Protein AF-A0A1I7NRM7-F1 (afdb_monomer_lite)

Structure (mmCIF, N/CA/C/O backbone):
data_AF-A0A1I7NRM7-F1
#
_entry.id   AF-A0A1I7NRM7-F1
#
loop_
_atom_site.group_PDB
_atom_site.id
_atom_site.type_symbol
_atom_site.label_atom_id
_atom_site.label_alt_id
_atom_site.label_comp_id
_atom_site.label_asym_id
_atom_site.label_entity_id
_atom_site.label_seq_id
_atom_site.pdbx_PDB_ins_code
_atom_site.Cartn_x
_atom_site.Cartn_y
_atom_site.Cartn_z
_atom_site.occupancy
_atom_site.B_iso_or_equiv
_atom_site.auth_seq_id
_atom_site.auth_comp_id
_atom_site.auth_asym_id
_atom_site.auth_atom_id
_atom_site.pdbx_PDB_model_num
ATOM 1 N N . MET A 1 1 ? 12.355 -1.611 39.160 1.00 43.22 1 MET A N 1
ATOM 2 C CA . MET A 1 1 ? 11.117 -1.858 38.394 1.00 43.22 1 MET A CA 1
ATOM 3 C C . MET A 1 1 ? 11.287 -1.181 37.046 1.00 43.22 1 MET A C 1
ATOM 5 O O . MET A 1 1 ? 11.284 0.040 37.001 1.00 43.22 1 MET A O 1
ATOM 9 N N . SER A 1 2 ? 11.571 -1.944 35.989 1.00 47.06 2 SER A N 1
ATOM 10 C CA . SER A 1 2 ? 11.713 -1.384 34.641 1.00 47.06 2 SER A CA 1
ATOM 11 C C . SER A 1 2 ? 10.333 -1.038 34.105 1.00 47.06 2 SER A C 1
ATOM 13 O O . SER A 1 2 ? 9.559 -1.925 33.748 1.00 47.06 2 SER A O 1
ATOM 15 N N . GLU A 1 3 ? 10.018 0.252 34.066 1.00 47.41 3 GLU A N 1
ATOM 16 C CA . GLU A 1 3 ? 8.895 0.757 33.291 1.00 47.41 3 GLU A CA 1
ATOM 17 C C . GLU A 1 3 ? 9.230 0.556 31.811 1.00 47.41 3 GLU A C 1
ATOM 19 O O . GLU A 1 3 ? 9.888 1.383 31.179 1.00 47.41 3 GLU A O 1
ATOM 24 N N . ASN A 1 4 ? 8.793 -0.569 31.245 1.00 51.34 4 ASN A N 1
ATOM 25 C CA . ASN A 1 4 ? 8.637 -0.687 29.804 1.00 51.34 4 ASN A CA 1
ATOM 26 C C . ASN A 1 4 ? 7.560 0.322 29.401 1.00 51.34 4 ASN A C 1
ATOM 28 O O . ASN A 1 4 ? 6.372 0.002 29.362 1.00 51.34 4 ASN A O 1
ATOM 32 N N . LYS A 1 5 ? 7.977 1.568 29.149 1.00 54.72 5 LYS A N 1
ATOM 33 C CA . LYS A 1 5 ? 7.186 2.574 28.446 1.00 54.72 5 LYS A CA 1
ATOM 34 C C . LYS A 1 5 ? 6.941 2.025 27.048 1.00 54.72 5 LYS A C 1
ATOM 36 O O . LYS A 1 5 ? 7.693 2.312 26.121 1.00 54.72 5 LYS A O 1
ATOM 41 N N . GLY A 1 6 ? 5.917 1.176 26.937 1.00 52.94 6 GLY A N 1
ATOM 42 C CA . GLY A 1 6 ? 5.375 0.704 25.676 1.00 52.94 6 GLY A CA 1
ATOM 43 C C . GLY A 1 6 ? 5.242 1.920 24.783 1.00 52.94 6 GLY A C 1
ATOM 44 O O . GLY A 1 6 ? 4.619 2.908 25.176 1.00 52.94 6 GLY A O 1
ATOM 45 N N . LEU A 1 7 ? 5.963 1.880 23.668 1.00 52.22 7 LEU A N 1
ATOM 46 C CA . LEU A 1 7 ? 6.111 2.965 22.720 1.00 52.22 7 LEU A CA 1
ATOM 47 C C . LEU A 1 7 ? 4.705 3.432 22.322 1.00 52.22 7 LEU A C 1
ATOM 49 O O . LEU A 1 7 ? 4.068 2.821 21.468 1.00 52.22 7 LEU A O 1
ATOM 53 N N . LYS A 1 8 ? 4.195 4.480 22.983 1.00 58.03 8 LYS A N 1
ATOM 54 C CA . LYS A 1 8 ? 2.949 5.153 22.618 1.00 58.03 8 LYS A CA 1
ATOM 55 C C . LYS A 1 8 ? 3.238 5.916 21.334 1.00 58.03 8 LYS A C 1
ATOM 57 O O . LYS A 1 8 ? 3.410 7.132 21.358 1.00 58.03 8 LYS A O 1
ATOM 62 N N . ARG A 1 9 ? 3.378 5.194 20.220 1.00 59.50 9 ARG A N 1
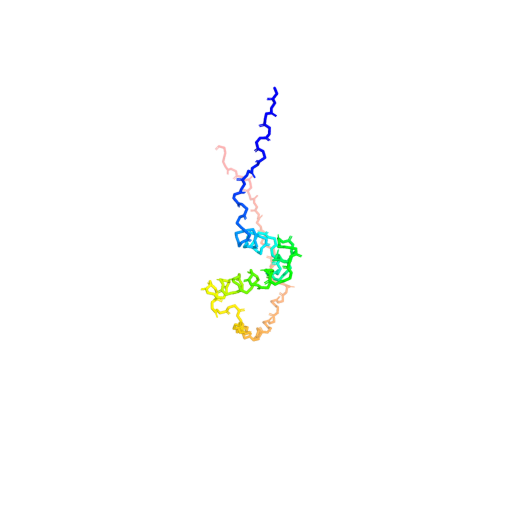ATOM 63 C CA . ARG A 1 9 ? 3.270 5.830 18.913 1.00 59.50 9 ARG A CA 1
ATOM 64 C C . ARG A 1 9 ? 1.879 6.471 18.897 1.00 59.50 9 ARG A C 1
ATOM 66 O O . ARG A 1 9 ? 0.931 5.817 19.342 1.00 59.50 9 ARG A O 1
ATOM 73 N N . PRO A 1 10 ? 1.745 7.749 18.514 1.00 52.56 10 PRO A N 1
ATOM 74 C CA . PRO A 1 10 ? 0.426 8.324 18.312 1.00 52.56 10 PRO A CA 1
ATOM 75 C C . PRO A 1 10 ? -0.342 7.379 17.386 1.00 52.56 10 PRO A C 1
ATOM 77 O O . PRO A 1 10 ? 0.192 6.967 16.358 1.00 52.56 10 PRO A O 1
ATOM 80 N N . LEU A 1 11 ? -1.542 6.988 17.819 1.00 64.50 11 LEU A N 1
ATOM 81 C CA . LEU A 1 11 ? -2.432 6.014 17.179 1.00 64.50 11 LEU A CA 1
ATOM 82 C C . LEU A 1 11 ? -3.047 6.615 15.901 1.00 64.50 11 LEU A C 1
ATOM 84 O O . LEU A 1 11 ? -4.265 6.652 15.720 1.00 64.50 11 LEU A O 1
ATOM 88 N N . ASP A 1 12 ? -2.211 7.223 15.066 1.00 86.31 12 ASP A N 1
ATOM 89 C CA . ASP A 1 12 ? -2.641 7.843 13.833 1.00 86.31 12 ASP A CA 1
ATOM 90 C C . ASP A 1 12 ? -2.840 6.727 12.813 1.00 86.31 12 ASP A C 1
ATOM 92 O O . ASP A 1 12 ? -1.901 6.238 12.187 1.00 86.31 12 ASP A O 1
ATOM 96 N N . LYS A 1 13 ? -4.091 6.277 12.704 1.00 88.12 13 LYS A N 1
ATOM 97 C CA . LYS A 1 13 ? -4.494 5.172 11.827 1.00 88.12 13 LYS A CA 1
ATOM 98 C C . LYS A 1 13 ? -3.955 5.311 10.391 1.00 88.12 13 LYS A C 1
ATOM 100 O O . LYS A 1 13 ? -3.491 4.307 9.861 1.00 88.12 13 LYS A O 1
ATOM 105 N N . PRO A 1 14 ? -3.955 6.501 9.752 1.00 90.69 14 PRO A N 1
ATOM 106 C CA . PRO A 1 14 ? -3.287 6.711 8.468 1.00 90.69 14 PRO A CA 1
ATOM 107 C C . PRO A 1 14 ? -1.794 6.360 8.485 1.00 90.69 14 PRO A C 1
ATOM 109 O O . PRO A 1 14 ? -1.322 5.677 7.580 1.00 90.69 14 PRO A O 1
ATOM 112 N N . ALA A 1 15 ? -1.052 6.779 9.514 1.00 89.19 15 ALA A N 1
ATOM 113 C CA . ALA A 1 15 ? 0.375 6.490 9.640 1.00 89.19 15 ALA A CA 1
ATOM 114 C C . ALA A 1 15 ? 0.645 4.995 9.882 1.00 89.19 15 ALA A C 1
ATOM 116 O O . ALA A 1 15 ? 1.616 4.451 9.359 1.00 89.19 15 ALA A O 1
ATOM 117 N N . GLU A 1 16 ? -0.223 4.311 10.631 1.00 90.62 16 GLU A N 1
ATOM 118 C CA . GLU A 1 16 ? -0.139 2.857 10.815 1.00 90.62 16 GLU A CA 1
ATOM 119 C C . GLU A 1 16 ? -0.409 2.098 9.512 1.00 90.62 16 GLU A C 1
ATOM 121 O O . GLU A 1 16 ? 0.316 1.158 9.191 1.00 90.62 16 GLU A O 1
ATOM 126 N N . VAL A 1 17 ? -1.406 2.523 8.730 1.00 91.44 17 VAL A N 1
ATOM 127 C CA . VAL A 1 17 ? -1.681 1.937 7.410 1.00 91.44 17 VAL A CA 1
ATOM 128 C C . VAL A 1 17 ? -0.484 2.130 6.481 1.00 91.44 17 VAL A C 1
ATOM 130 O O . VAL A 1 17 ? -0.014 1.151 5.904 1.00 91.44 17 VAL A O 1
ATOM 133 N N . ALA A 1 18 ? 0.059 3.348 6.405 1.00 90.56 18 ALA A N 1
ATOM 134 C CA . ALA A 1 18 ? 1.260 3.656 5.634 1.00 90.56 18 ALA A CA 1
ATOM 135 C C . ALA A 1 18 ? 2.439 2.749 6.020 1.00 90.56 18 ALA A C 1
ATOM 137 O O . ALA A 1 18 ? 3.018 2.095 5.155 1.00 90.56 18 ALA A O 1
ATOM 138 N N . PHE A 1 19 ? 2.735 2.633 7.317 1.00 91.94 19 PHE A N 1
ATOM 139 C CA . PHE A 1 19 ? 3.797 1.768 7.838 1.00 91.94 19 PHE A CA 1
ATOM 140 C C . PHE A 1 19 ? 3.608 0.302 7.426 1.00 91.94 19 PHE A C 1
ATOM 142 O O . PHE A 1 19 ? 4.546 -0.333 6.954 1.00 91.94 19 PHE A O 1
ATOM 149 N N . LEU A 1 20 ? 2.393 -0.240 7.547 1.00 92.56 20 LEU A N 1
ATOM 150 C CA . LEU A 1 20 ? 2.100 -1.615 7.132 1.00 92.56 20 LEU A CA 1
ATOM 151 C C . LEU A 1 20 ? 2.271 -1.821 5.622 1.00 92.56 20 LEU A C 1
ATOM 153 O O . LEU A 1 20 ? 2.711 -2.888 5.191 1.00 92.56 20 LEU A O 1
ATOM 157 N N . THR A 1 21 ? 1.934 -0.819 4.813 1.00 92.94 21 THR A N 1
ATOM 158 C CA . THR A 1 21 ? 2.117 -0.912 3.362 1.00 92.94 21 THR A CA 1
ATOM 159 C C . THR A 1 21 ? 3.577 -0.780 2.932 1.00 92.94 21 THR A C 1
ATOM 161 O O . THR A 1 21 ? 4.017 -1.542 2.078 1.00 92.94 21 THR A O 1
ATOM 164 N N . GLU A 1 22 ? 4.338 0.133 3.539 1.00 90.56 22 GLU A N 1
ATOM 165 C CA . GLU A 1 22 ? 5.723 0.429 3.157 1.00 90.56 22 GLU A CA 1
ATOM 166 C C . GLU A 1 22 ? 6.704 -0.617 3.695 1.00 90.56 22 GLU A C 1
ATOM 168 O O . GLU A 1 22 ? 7.521 -1.137 2.942 1.00 90.56 22 GLU A O 1
ATOM 173 N N . GLU A 1 23 ? 6.602 -0.964 4.979 1.00 93.12 23 GLU A N 1
ATOM 174 C CA . GLU A 1 23 ? 7.587 -1.825 5.649 1.00 93.12 23 GLU A CA 1
ATOM 175 C C . GLU A 1 23 ? 7.293 -3.315 5.461 1.00 93.12 23 GLU A C 1
ATOM 177 O O . GLU A 1 23 ? 8.203 -4.141 5.435 1.00 93.12 23 GLU A O 1
ATOM 182 N N . PHE A 1 24 ? 6.013 -3.677 5.331 1.00 92.50 24 PHE A N 1
ATOM 183 C CA . PHE A 1 24 ? 5.583 -5.076 5.231 1.00 92.50 24 PHE A CA 1
ATOM 184 C C . PHE A 1 24 ? 4.997 -5.433 3.863 1.00 92.50 24 PHE A C 1
ATOM 186 O O . PHE A 1 24 ? 4.622 -6.588 3.651 1.00 92.50 24 PHE A O 1
ATOM 193 N N . GLY A 1 25 ? 4.882 -4.473 2.937 1.00 90.44 25 GLY A N 1
ATOM 194 C CA . GLY A 1 25 ? 4.310 -4.708 1.608 1.00 90.44 25 GLY A CA 1
ATOM 195 C C . GLY A 1 25 ? 2.841 -5.143 1.643 1.00 90.44 25 GLY A C 1
ATOM 196 O O . GLY A 1 25 ? 2.357 -5.791 0.714 1.00 90.44 25 GLY A O 1
ATOM 197 N N . ILE A 1 26 ? 2.122 -4.854 2.732 1.00 92.88 26 ILE A N 1
ATOM 198 C CA . ILE A 1 26 ? 0.724 -5.258 2.872 1.00 92.88 26 ILE A CA 1
ATOM 199 C C . ILE A 1 26 ? -0.131 -4.359 1.966 1.00 92.88 26 ILE A C 1
ATOM 201 O O . ILE A 1 26 ? -0.004 -3.140 2.030 1.00 92.88 26 ILE A O 1
ATOM 205 N N . PRO A 1 27 ? -1.056 -4.908 1.156 1.00 92.81 27 PRO A N 1
ATOM 206 C CA . PRO A 1 27 ? -1.969 -4.085 0.367 1.00 92.81 27 PRO A CA 1
ATOM 207 C C . PRO A 1 27 ? -2.770 -3.112 1.243 1.00 92.81 27 PRO A C 1
ATOM 209 O O . PRO A 1 27 ? -3.303 -3.522 2.278 1.00 92.81 27 PRO A O 1
ATOM 212 N N . ALA A 1 28 ? -2.932 -1.861 0.796 1.00 91.44 28 ALA A N 1
ATOM 213 C CA . ALA A 1 28 ? -3.588 -0.787 1.556 1.00 91.44 28 ALA A CA 1
ATOM 214 C C . ALA A 1 28 ? -4.964 -1.183 2.124 1.00 91.44 28 ALA A C 1
ATOM 216 O O . ALA A 1 28 ? -5.261 -0.905 3.282 1.00 91.44 28 ALA A O 1
ATOM 217 N N . ILE A 1 29 ? -5.766 -1.925 1.352 1.00 92.81 29 ILE A N 1
ATOM 218 C CA . ILE A 1 29 ? -7.079 -2.443 1.776 1.00 92.81 29 ILE A CA 1
ATOM 219 C C . ILE A 1 29 ? -6.954 -3.364 3.001 1.00 92.81 29 ILE A C 1
ATOM 221 O O . ILE A 1 29 ? -7.717 -3.248 3.959 1.00 92.81 29 ILE A O 1
ATOM 225 N N . LYS A 1 30 ? -5.971 -4.274 2.993 1.00 92.56 30 LYS A N 1
ATOM 226 C CA . LYS A 1 30 ? -5.735 -5.209 4.102 1.00 92.56 30 LYS A CA 1
ATOM 227 C C . LYS A 1 30 ? -5.162 -4.486 5.317 1.00 92.56 30 LYS A C 1
ATOM 229 O O . LYS A 1 30 ? -5.621 -4.729 6.428 1.00 92.56 30 LYS A O 1
ATOM 234 N N . ALA A 1 31 ? -4.211 -3.576 5.110 1.00 93.12 31 ALA A N 1
ATOM 235 C CA . ALA A 1 31 ? -3.639 -2.764 6.180 1.00 93.12 31 ALA A CA 1
ATOM 236 C C . ALA A 1 31 ? -4.718 -1.919 6.882 1.00 93.12 31 ALA A C 1
ATOM 238 O O . ALA A 1 31 ? -4.822 -1.931 8.107 1.00 93.12 31 ALA A O 1
ATOM 239 N N . ALA A 1 32 ? -5.594 -1.264 6.119 1.00 92.75 32 ALA A N 1
ATOM 240 C CA . ALA A 1 32 ? -6.681 -0.463 6.669 1.00 92.75 32 ALA A CA 1
ATOM 241 C C . ALA A 1 32 ? -7.729 -1.293 7.428 1.00 92.75 32 ALA A C 1
ATOM 243 O O . ALA A 1 32 ? -8.226 -0.856 8.471 1.00 92.75 32 ALA A O 1
ATOM 244 N N . ALA A 1 33 ? -8.033 -2.505 6.951 1.00 92.44 33 ALA A N 1
ATOM 245 C CA . ALA A 1 33 ? -8.917 -3.435 7.650 1.00 92.44 33 ALA A CA 1
ATOM 246 C C . ALA A 1 33 ? -8.342 -3.872 9.010 1.00 92.44 33 ALA A C 1
ATOM 248 O O . ALA A 1 33 ? -9.080 -3.918 9.996 1.00 92.44 33 ALA A O 1
ATOM 249 N N . LEU A 1 34 ? -7.028 -4.129 9.077 1.00 91.19 34 LEU A N 1
ATOM 250 C CA . LEU A 1 34 ? -6.331 -4.487 10.318 1.00 91.19 34 LEU A CA 1
ATOM 251 C C . LEU A 1 34 ? -6.350 -3.346 11.342 1.00 91.19 34 LEU A C 1
ATOM 253 O O . LEU A 1 34 ? -6.557 -3.591 12.528 1.00 91.19 34 LEU A O 1
ATOM 257 N N . VAL A 1 35 ? -6.167 -2.106 10.883 1.00 90.56 35 VAL A N 1
ATOM 258 C CA . VAL A 1 35 ? -6.076 -0.928 11.758 1.00 90.56 35 VAL A CA 1
ATOM 259 C C . VAL A 1 35 ? -7.446 -0.472 12.263 1.00 90.56 35 VAL A C 1
ATOM 261 O O . VAL A 1 35 ? -7.596 -0.100 13.427 1.00 90.56 35 VAL A O 1
ATOM 264 N N . SER A 1 36 ? -8.472 -0.450 11.407 1.00 87.19 36 SER A N 1
ATOM 265 C CA . SER A 1 36 ? -9.703 0.265 11.750 1.00 87.19 36 SER A CA 1
ATOM 266 C C . SER A 1 36 ? -10.823 -0.588 12.343 1.00 87.19 36 SER A C 1
ATOM 268 O O . SER A 1 36 ? -11.700 0.011 12.971 1.00 87.19 36 SER A O 1
ATOM 270 N N . GLN A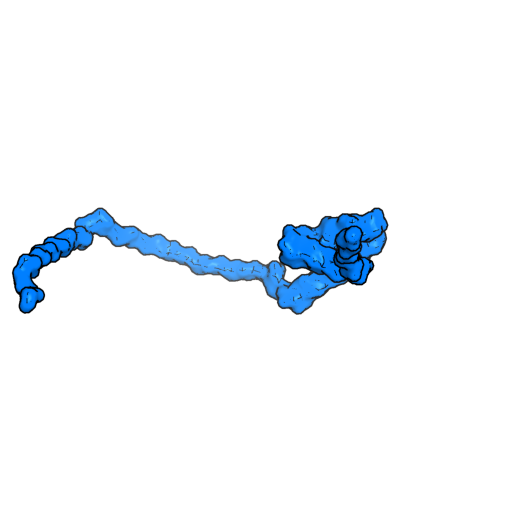 1 37 ? -10.853 -1.910 12.122 1.00 83.31 37 GLN A N 1
ATOM 271 C CA . GLN A 1 37 ? -11.944 -2.856 12.472 1.00 83.31 37 GLN A CA 1
ATOM 272 C C . GLN A 1 37 ? -13.365 -2.492 11.965 1.00 83.31 37 GLN A C 1
ATOM 274 O O . GLN A 1 37 ? -14.243 -3.346 11.909 1.00 83.31 37 GLN A O 1
ATOM 279 N N . ASN A 1 38 ? -13.599 -1.241 11.563 1.00 89.06 38 ASN A N 1
ATOM 280 C CA . ASN A 1 38 ? -14.804 -0.711 10.949 1.00 89.06 38 ASN A CA 1
ATOM 281 C C . ASN A 1 38 ? -14.583 -0.607 9.429 1.00 89.06 38 ASN A C 1
ATOM 283 O O . ASN A 1 38 ? -13.659 0.102 9.010 1.00 89.06 38 ASN A O 1
ATOM 287 N N . PRO A 1 39 ? -15.433 -1.245 8.606 1.00 88.75 39 PRO A N 1
ATOM 288 C CA . PRO A 1 39 ? -15.265 -1.284 7.155 1.00 88.75 39 PRO A CA 1
ATOM 289 C C . PRO A 1 39 ? -15.316 0.101 6.492 1.00 88.75 39 PRO A C 1
ATOM 291 O O . PRO A 1 39 ? -14.520 0.372 5.601 1.00 88.75 39 PRO A O 1
ATOM 294 N N . GLN A 1 40 ? -16.175 1.011 6.959 1.00 88.88 40 GLN A N 1
ATOM 295 C CA . GLN A 1 40 ? -16.348 2.344 6.355 1.00 88.88 40 GLN A CA 1
ATOM 296 C C . GLN A 1 40 ? -15.118 3.233 6.567 1.00 88.88 40 GLN A C 1
ATOM 298 O O . GLN A 1 40 ? -14.741 4.034 5.713 1.00 88.88 40 GLN A O 1
ATOM 303 N N . VAL A 1 41 ? -14.486 3.106 7.734 1.00 88.06 41 VAL A N 1
ATOM 304 C CA . VAL A 1 41 ? -13.266 3.851 8.056 1.00 88.06 41 VAL A CA 1
ATOM 305 C C . VAL A 1 41 ? -12.055 3.193 7.390 1.00 88.06 41 VAL A C 1
ATOM 307 O O . VAL A 1 41 ? -11.184 3.906 6.900 1.00 88.06 41 VAL A O 1
ATOM 310 N N . ALA A 1 42 ? -12.022 1.859 7.300 1.00 90.06 42 ALA A N 1
ATOM 311 C CA . ALA A 1 42 ? -10.991 1.133 6.565 1.00 90.06 42 ALA A CA 1
ATOM 312 C C . ALA A 1 42 ? -10.970 1.516 5.076 1.00 90.06 42 ALA A C 1
ATOM 314 O O . ALA A 1 42 ? -9.901 1.755 4.527 1.00 90.06 42 ALA A O 1
ATOM 315 N N . GLU A 1 43 ? -12.131 1.649 4.437 1.00 91.62 43 GLU A N 1
ATOM 316 C CA . GLU A 1 43 ? -12.219 2.061 3.034 1.00 91.62 43 GLU A CA 1
ATOM 317 C C . GLU A 1 43 ? -11.641 3.466 2.815 1.00 91.62 43 GLU A C 1
ATOM 319 O O . GLU A 1 43 ? -10.781 3.652 1.956 1.00 91.62 43 GLU A O 1
ATOM 324 N N . ARG A 1 44 ? -12.008 4.437 3.666 1.00 91.56 44 ARG A N 1
ATOM 325 C CA . ARG A 1 44 ? -11.443 5.798 3.610 1.00 91.56 44 ARG A CA 1
ATOM 326 C C . ARG A 1 44 ? -9.928 5.822 3.817 1.00 91.56 44 ARG A C 1
ATOM 328 O O . ARG A 1 44 ? -9.231 6.584 3.151 1.00 91.56 44 ARG A O 1
ATOM 335 N N . LEU A 1 45 ? -9.416 5.015 4.748 1.00 91.75 45 LEU A N 1
ATOM 336 C CA . LEU A 1 45 ? -7.978 4.916 5.013 1.00 91.75 45 LEU A CA 1
ATOM 337 C C . LEU A 1 45 ? -7.232 4.264 3.844 1.00 91.75 45 LEU A C 1
ATOM 339 O O . LEU A 1 45 ? -6.179 4.756 3.446 1.00 91.75 45 LEU A O 1
ATOM 343 N N . ALA A 1 46 ? -7.788 3.193 3.274 1.00 92.50 46 ALA A N 1
ATOM 344 C CA . ALA A 1 46 ? -7.217 2.519 2.116 1.00 92.50 46 ALA A CA 1
ATOM 345 C C . ALA A 1 46 ? -7.170 3.451 0.901 1.00 92.50 46 ALA A C 1
ATOM 347 O O . ALA A 1 46 ? -6.135 3.550 0.248 1.00 92.50 46 ALA A O 1
ATOM 348 N N . GLU A 1 47 ? -8.255 4.178 0.629 1.00 92.56 47 GLU A N 1
ATOM 349 C CA . GLU A 1 47 ? -8.315 5.126 -0.481 1.00 92.56 47 GLU A CA 1
ATOM 350 C C . GLU A 1 47 ? -7.300 6.268 -0.311 1.00 92.56 47 GLU A C 1
ATOM 352 O O . GLU A 1 47 ? -6.605 6.631 -1.261 1.00 92.56 47 GLU A O 1
ATOM 357 N N . GLY A 1 48 ? -7.164 6.802 0.908 1.00 90.25 48 GLY A N 1
ATOM 358 C CA . GLY A 1 48 ? -6.154 7.813 1.225 1.00 90.25 48 GLY A CA 1
ATOM 359 C C . GLY A 1 48 ? -4.729 7.323 0.959 1.00 90.25 48 GLY A C 1
ATOM 360 O O . GLY A 1 48 ? -3.933 8.040 0.349 1.00 90.25 48 GLY A O 1
ATOM 361 N N . GLU A 1 49 ? -4.426 6.084 1.348 1.00 91.31 49 GLU A N 1
ATOM 362 C CA . GLU A 1 49 ? -3.109 5.487 1.134 1.00 91.31 49 GLU A CA 1
ATOM 363 C C . GLU A 1 49 ? -2.831 5.193 -0.347 1.00 91.31 49 GLU A C 1
ATOM 365 O O . GLU A 1 49 ? -1.758 5.523 -0.847 1.00 91.31 49 GLU A O 1
ATOM 370 N N . MET A 1 50 ? -3.807 4.667 -1.091 1.00 88.44 50 MET A N 1
ATOM 371 C CA . MET A 1 50 ? -3.660 4.431 -2.534 1.00 88.44 50 MET A CA 1
ATOM 372 C C . MET A 1 50 ? -3.395 5.733 -3.298 1.00 88.44 50 MET A C 1
ATOM 374 O O . MET A 1 50 ? -2.517 5.777 -4.160 1.00 88.44 50 MET A O 1
ATOM 378 N N . ARG A 1 51 ? -4.097 6.824 -2.953 1.00 87.69 51 ARG A N 1
ATOM 379 C CA . ARG A 1 51 ? -3.831 8.148 -3.538 1.00 87.69 51 ARG A CA 1
ATOM 380 C C . ARG A 1 51 ? -2.417 8.636 -3.216 1.00 87.69 51 ARG A C 1
ATOM 382 O O . ARG A 1 51 ? -1.763 9.197 -4.091 1.00 87.69 51 ARG A O 1
ATOM 389 N N . ARG A 1 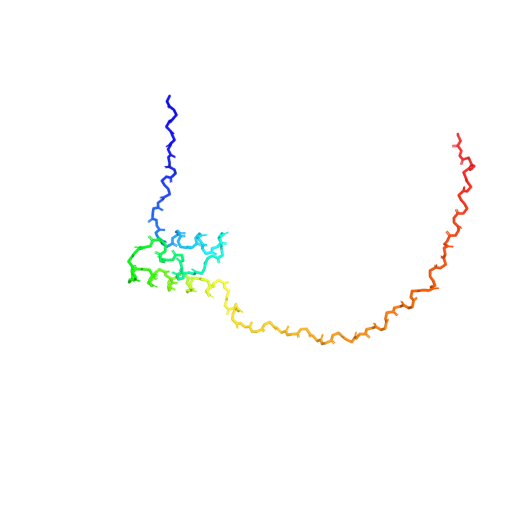52 ? -1.931 8.411 -1.990 1.00 87.56 52 ARG A N 1
ATOM 390 C CA . ARG A 1 52 ? -0.568 8.779 -1.568 1.00 87.56 52 ARG A CA 1
ATOM 391 C C . ARG A 1 52 ? 0.498 8.003 -2.341 1.00 87.56 52 ARG A C 1
ATOM 393 O O . ARG A 1 52 ? 1.473 8.602 -2.789 1.00 87.56 52 ARG A O 1
ATOM 400 N N . GLN A 1 53 ? 0.306 6.697 -2.516 1.00 84.31 53 GLN A N 1
ATOM 401 C CA . GLN A 1 53 ? 1.216 5.837 -3.277 1.00 84.31 53 GLN A CA 1
ATOM 402 C C . GLN A 1 53 ? 1.261 6.241 -4.752 1.00 84.31 53 GLN A C 1
ATOM 404 O O . GLN A 1 53 ? 2.343 6.422 -5.300 1.00 84.31 53 GLN A O 1
ATOM 409 N N . HIS A 1 54 ? 0.101 6.497 -5.360 1.00 84.38 54 HIS A N 1
ATOM 410 C CA . HIS A 1 54 ? 0.018 6.963 -6.744 1.00 84.38 54 HIS A CA 1
ATOM 411 C C . HIS A 1 54 ? 0.633 8.359 -6.941 1.00 84.38 54 HIS A C 1
ATOM 413 O O . HIS A 1 54 ? 1.264 8.625 -7.957 1.00 84.38 54 HIS A O 1
ATOM 419 N N . ALA A 1 55 ? 0.511 9.256 -5.956 1.00 82.62 55 ALA A N 1
ATOM 420 C CA . ALA A 1 55 ? 1.188 10.553 -5.995 1.00 82.62 55 ALA A CA 1
ATOM 421 C C . ALA A 1 55 ? 2.720 10.434 -5.885 1.00 82.62 55 ALA A C 1
ATOM 423 O O . ALA A 1 55 ? 3.436 11.307 -6.372 1.00 82.62 55 ALA A O 1
ATOM 424 N N . ARG A 1 56 ? 3.225 9.379 -5.231 1.00 79.50 56 ARG A N 1
ATOM 425 C CA . ARG A 1 56 ? 4.664 9.106 -5.104 1.00 79.50 56 ARG A CA 1
ATOM 426 C C . ARG A 1 56 ? 5.261 8.480 -6.357 1.00 79.50 56 ARG A C 1
ATOM 428 O O . ARG A 1 56 ? 6.382 8.836 -6.707 1.00 79.50 56 ARG A O 1
ATOM 435 N N . ASP A 1 57 ? 4.533 7.578 -7.003 1.00 74.38 57 ASP A N 1
ATOM 436 C CA . ASP A 1 57 ? 4.936 6.972 -8.268 1.00 74.38 57 ASP A CA 1
ATOM 437 C C . ASP A 1 57 ? 3.783 7.046 -9.282 1.00 74.38 57 ASP A C 1
ATOM 439 O O . ASP A 1 57 ? 2.954 6.132 -9.361 1.00 74.38 57 ASP A O 1
ATOM 443 N N . PRO A 1 58 ? 3.719 8.141 -10.064 1.00 71.56 58 PRO A N 1
ATOM 444 C CA . PRO A 1 58 ? 2.700 8.315 -11.094 1.00 71.56 58 PRO A CA 1
ATOM 445 C C . PRO A 1 58 ? 2.794 7.269 -12.210 1.00 71.56 58 PRO A C 1
ATOM 447 O O . PRO A 1 58 ? 1.834 7.096 -12.952 1.00 71.56 58 PRO A O 1
ATOM 450 N N . LEU A 1 59 ? 3.947 6.602 -12.351 1.00 74.31 59 LEU A N 1
ATOM 451 C CA . LEU A 1 59 ? 4.237 5.646 -13.419 1.00 74.31 59 LEU A CA 1
ATOM 452 C C . LEU A 1 59 ? 4.123 4.191 -12.943 1.00 74.31 59 LEU A C 1
ATOM 454 O O . LEU A 1 59 ? 4.339 3.281 -13.737 1.00 74.31 59 LEU A O 1
ATOM 458 N N . ALA A 1 60 ? 3.740 3.938 -11.686 1.00 68.88 60 ALA A N 1
ATOM 459 C CA . ALA A 1 60 ? 3.623 2.583 -11.132 1.00 68.88 60 ALA A CA 1
ATOM 460 C C . ALA A 1 60 ? 2.638 1.675 -11.901 1.00 68.88 60 ALA A C 1
ATOM 462 O O . ALA A 1 60 ? 2.681 0.453 -11.758 1.00 68.88 60 ALA A O 1
ATOM 463 N N . GLY A 1 61 ? 1.734 2.260 -12.697 1.00 66.69 61 GLY A N 1
ATOM 464 C CA . GLY A 1 61 ? 0.799 1.548 -13.572 1.00 66.69 61 GLY A CA 1
ATOM 465 C C . GLY A 1 61 ? 1.208 1.497 -15.046 1.00 66.69 61 GLY A C 1
ATOM 466 O O . GLY A 1 61 ? 0.545 0.806 -15.823 1.00 66.69 61 GLY A O 1
ATOM 467 N N . ASP A 1 62 ? 2.270 2.201 -15.439 1.00 72.94 62 ASP A N 1
ATOM 468 C CA . ASP A 1 62 ? 2.717 2.216 -16.824 1.00 72.94 62 ASP A CA 1
ATOM 469 C C . ASP A 1 62 ? 3.473 0.921 -17.148 1.00 72.94 62 ASP A C 1
ATOM 471 O O . ASP A 1 62 ? 4.319 0.461 -16.372 1.00 72.94 62 ASP A O 1
ATOM 475 N N . PRO A 1 63 ? 3.182 0.289 -18.298 1.00 69.88 63 PRO A N 1
ATOM 476 C CA . PRO A 1 63 ? 3.863 -0.930 -18.684 1.00 69.88 63 PRO A CA 1
ATOM 477 C C . PRO A 1 63 ? 5.352 -0.638 -18.867 1.00 69.88 63 PRO A C 1
ATOM 479 O O . PRO A 1 63 ? 5.743 0.166 -19.716 1.00 69.88 63 PRO A O 1
ATOM 482 N N . VAL A 1 64 ? 6.193 -1.331 -18.095 1.00 76.00 64 VAL A N 1
ATOM 483 C CA . VAL A 1 64 ? 7.644 -1.287 -18.287 1.00 76.00 64 VAL A CA 1
ATOM 484 C C . VAL A 1 64 ? 7.930 -1.729 -19.725 1.00 76.00 64 VAL A C 1
ATOM 486 O O . VAL A 1 64 ? 7.490 -2.819 -20.116 1.00 76.00 64 VAL A O 1
ATOM 489 N N . PRO A 1 65 ? 8.631 -0.916 -20.536 1.00 77.00 65 PRO A N 1
ATOM 490 C CA . PRO A 1 65 ? 8.937 -1.291 -21.905 1.00 77.00 65 PRO A CA 1
ATOM 491 C C . PRO A 1 65 ? 9.698 -2.615 -21.897 1.00 77.00 65 PRO A C 1
ATOM 493 O O . PRO A 1 65 ? 10.700 -2.771 -21.195 1.00 77.00 65 PRO A O 1
ATOM 496 N N . GLN A 1 66 ? 9.201 -3.588 -22.661 1.00 76.50 66 GLN A N 1
ATOM 497 C CA . GLN A 1 66 ? 9.896 -4.860 -22.793 1.00 76.50 66 GLN A CA 1
ATOM 498 C C . GLN A 1 66 ? 11.250 -4.595 -23.455 1.00 76.50 66 GLN A C 1
ATOM 500 O O . GLN A 1 66 ? 11.294 -3.904 -24.480 1.00 76.50 66 GLN A O 1
ATOM 505 N N . PRO A 1 67 ? 12.355 -5.119 -22.896 1.00 74.62 67 PRO A N 1
ATOM 506 C CA . PRO A 1 67 ? 13.638 -4.999 -23.556 1.00 74.62 67 PRO A CA 1
ATOM 507 C C . PRO A 1 67 ? 13.535 -5.627 -24.952 1.00 74.62 67 PRO A C 1
ATOM 509 O O . PRO A 1 67 ? 12.811 -6.616 -25.133 1.00 74.62 67 PRO A O 1
ATOM 512 N N . PRO A 1 68 ? 14.241 -5.074 -25.953 1.00 76.50 68 PRO A N 1
ATOM 513 C CA . PRO A 1 68 ? 14.312 -5.708 -27.259 1.00 76.50 68 PRO A CA 1
ATOM 514 C C . PRO A 1 68 ? 14.786 -7.153 -27.076 1.00 76.50 68 PRO A C 1
ATOM 516 O O . PRO A 1 68 ? 15.646 -7.426 -26.233 1.00 76.50 68 PRO A O 1
ATOM 519 N N . LYS A 1 69 ? 14.195 -8.084 -27.838 1.00 71.25 69 LYS A N 1
ATOM 520 C CA . LYS A 1 69 ? 14.608 -9.492 -27.823 1.00 71.25 69 LYS A CA 1
ATOM 521 C C . LYS A 1 69 ? 16.122 -9.529 -28.020 1.00 71.25 69 LYS A C 1
ATOM 523 O O . LYS A 1 69 ? 16.610 -9.038 -29.033 1.00 71.25 69 LYS A O 1
ATOM 528 N N . GLN A 1 70 ? 16.852 -10.053 -27.036 1.00 64.81 70 GLN A N 1
ATOM 529 C CA . GLN A 1 70 ? 18.278 -10.290 -27.197 1.00 64.81 70 GLN A CA 1
ATOM 530 C C . GLN A 1 70 ? 18.433 -11.273 -28.351 1.00 64.81 70 GLN A C 1
ATOM 532 O O . GLN A 1 70 ? 17.989 -12.420 -28.253 1.00 64.81 70 GLN A O 1
ATOM 537 N N . ASP A 1 71 ? 19.050 -10.820 -29.439 1.00 66.56 71 ASP A N 1
ATOM 538 C CA . ASP A 1 71 ? 19.608 -11.738 -30.415 1.00 66.56 71 ASP A CA 1
ATOM 539 C C . ASP A 1 71 ? 20.524 -12.677 -29.636 1.00 66.56 71 ASP A C 1
ATOM 541 O O . ASP A 1 71 ? 21.419 -12.249 -28.902 1.00 66.56 71 ASP A O 1
ATOM 545 N N . THR A 1 72 ? 20.213 -13.968 -29.695 1.00 63.03 72 THR A N 1
ATOM 546 C CA . THR A 1 72 ? 21.011 -14.988 -29.028 1.00 63.03 72 T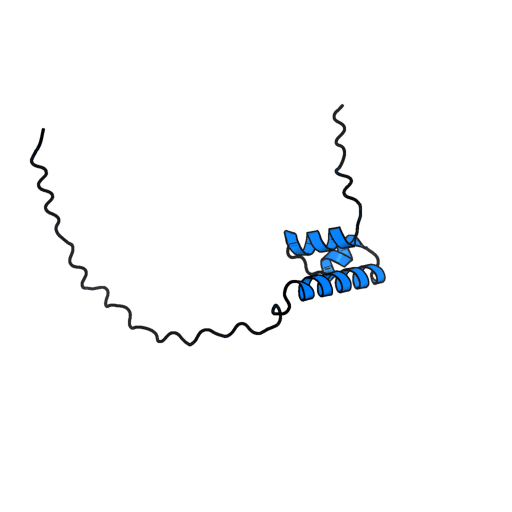HR A CA 1
ATOM 547 C C . THR A 1 72 ? 22.367 -14.985 -29.712 1.00 63.03 72 THR A C 1
ATOM 549 O O . THR A 1 72 ? 22.528 -15.565 -30.785 1.00 63.03 72 THR A O 1
ATOM 552 N N . TYR A 1 73 ? 23.337 -14.282 -29.127 1.00 61.28 73 TYR A N 1
ATOM 553 C CA . TYR A 1 73 ? 24.717 -14.380 -29.569 1.00 61.28 73 TYR A CA 1
ATOM 554 C C . TYR A 1 73 ? 25.111 -15.853 -29.447 1.00 61.28 73 TYR A C 1
ATOM 556 O O . TYR A 1 73 ? 24.918 -16.435 -28.372 1.00 61.28 73 TYR A O 1
ATOM 564 N N . PRO A 1 74 ? 25.614 -16.489 -30.519 1.00 63.56 74 PRO A N 1
ATOM 565 C CA . PRO A 1 74 ? 26.111 -17.846 -30.407 1.00 63.56 74 PRO A CA 1
ATOM 566 C C . PRO A 1 74 ? 27.166 -17.847 -29.305 1.00 63.56 74 PRO A C 1
ATOM 568 O O . PRO A 1 74 ? 28.086 -17.024 -29.318 1.00 63.56 74 PRO A O 1
ATOM 571 N N . ALA A 1 75 ? 26.985 -18.728 -28.318 1.00 60.12 75 ALA A N 1
ATOM 572 C CA . ALA A 1 75 ? 27.944 -18.891 -27.241 1.00 60.12 75 ALA A CA 1
ATOM 573 C C . ALA A 1 75 ? 29.345 -19.027 -27.863 1.00 60.12 75 ALA A C 1
ATOM 575 O O . ALA A 1 75 ? 29.495 -19.798 -28.821 1.00 60.12 75 ALA A O 1
ATOM 576 N N . PRO A 1 76 ? 30.364 -18.291 -27.378 1.00 60.53 76 PRO A N 1
ATOM 577 C CA . PRO A 1 76 ? 31.721 -18.529 -27.835 1.00 60.53 76 PRO A CA 1
ATOM 578 C C . PRO A 1 76 ? 32.003 -20.010 -27.603 1.00 60.53 76 PRO A C 1
ATOM 580 O O . PRO A 1 76 ? 31.750 -20.520 -26.510 1.00 60.53 76 PRO A O 1
ATOM 583 N N . ALA A 1 77 ? 32.445 -20.712 -28.648 1.00 62.03 77 ALA A N 1
ATOM 584 C CA . ALA A 1 77 ? 32.796 -22.117 -28.548 1.00 62.03 77 ALA A CA 1
ATOM 585 C C . ALA A 1 77 ? 33.771 -22.272 -27.372 1.00 62.03 77 ALA A C 1
ATOM 587 O O . ALA A 1 77 ? 34.914 -21.813 -27.433 1.00 62.03 77 ALA A O 1
ATOM 588 N N . PHE A 1 78 ? 33.296 -22.856 -26.270 1.00 57.34 78 PHE A N 1
ATOM 589 C CA . PHE A 1 78 ? 34.120 -23.211 -25.124 1.00 57.34 78 PHE A CA 1
ATOM 590 C C . PHE A 1 78 ? 35.115 -24.270 -25.603 1.00 57.34 78 PHE A C 1
ATOM 592 O O . PHE A 1 78 ? 34.827 -25.461 -25.592 1.00 57.34 78 PHE A O 1
ATOM 599 N N . GLY A 1 79 ? 36.259 -23.826 -26.117 1.00 56.91 79 GLY A N 1
ATOM 600 C CA . GLY A 1 79 ? 37.227 -24.734 -26.725 1.00 56.91 79 GLY A CA 1
ATOM 601 C C . GLY A 1 79 ? 38.605 -24.156 -27.025 1.00 56.91 79 GLY A C 1
ATOM 602 O O . GLY A 1 79 ? 39.470 -24.900 -27.473 1.00 56.91 79 GLY A O 1
ATOM 603 N N . SER A 1 80 ? 38.867 -22.871 -26.781 1.00 60.16 80 SER A N 1
ATOM 604 C CA . SER A 1 80 ? 40.160 -22.288 -27.171 1.00 60.16 80 SER A CA 1
ATOM 605 C C . SER A 1 80 ? 40.720 -21.257 -26.200 1.00 60.16 80 SER A C 1
ATOM 607 O O . SER A 1 80 ? 41.430 -20.343 -26.612 1.00 60.16 80 SER A O 1
ATOM 609 N N . ILE A 1 81 ? 40.492 -21.431 -24.897 1.00 60.91 81 ILE A N 1
ATOM 610 C CA . ILE A 1 81 ? 41.421 -20.863 -23.916 1.00 60.91 81 ILE A CA 1
ATOM 611 C C . ILE A 1 81 ? 42.550 -21.882 -23.767 1.00 60.91 81 ILE A C 1
ATOM 613 O O . ILE A 1 81 ? 42.430 -22.861 -23.033 1.00 60.91 81 ILE A O 1
ATOM 617 N N . LYS A 1 82 ? 43.635 -21.695 -24.528 1.00 66.12 82 LYS A N 1
ATOM 618 C CA . LYS A 1 82 ? 44.868 -22.455 -24.295 1.00 66.12 82 LYS A CA 1
ATOM 619 C C . LYS A 1 82 ? 45.345 -22.119 -22.877 1.00 66.12 82 LYS A C 1
ATOM 621 O O . LYS A 1 82 ? 45.430 -20.930 -22.564 1.00 66.12 82 LYS A O 1
ATOM 626 N N . PRO A 1 83 ? 45.657 -23.107 -22.022 1.00 66.06 83 PRO A N 1
ATOM 627 C CA . PRO A 1 83 ? 46.251 -22.812 -20.730 1.00 66.06 83 PRO A CA 1
ATOM 628 C C . PRO A 1 83 ? 47.572 -22.082 -20.976 1.00 66.06 83 PRO A C 1
ATOM 630 O O . PRO A 1 83 ? 48.460 -22.597 -21.659 1.00 66.06 83 PRO A O 1
ATOM 633 N N . ILE A 1 84 ? 47.682 -20.865 -20.450 1.00 67.00 84 ILE A N 1
ATOM 634 C CA . ILE A 1 84 ? 48.954 -20.155 -20.390 1.00 67.00 84 ILE A CA 1
ATOM 635 C C . ILE A 1 84 ? 49.818 -20.971 -19.428 1.00 67.00 84 ILE A C 1
ATOM 637 O O 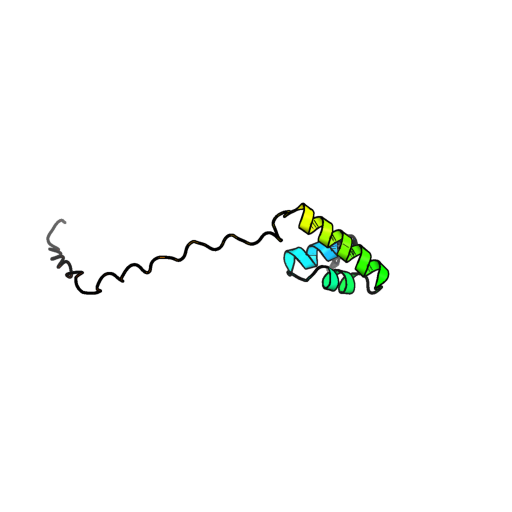. ILE A 1 84 ? 49.554 -21.000 -18.226 1.00 67.00 84 ILE A O 1
ATOM 641 N N . LYS A 1 85 ? 50.809 -21.695 -19.956 1.00 61.66 85 LYS A N 1
ATOM 642 C CA . LYS A 1 85 ? 51.867 -22.275 -19.130 1.00 61.66 85 LYS A CA 1
ATOM 643 C C . LYS A 1 85 ? 52.711 -21.111 -18.632 1.00 61.66 85 LYS A C 1
ATOM 645 O O . LYS A 1 85 ? 53.514 -20.562 -19.377 1.00 61.66 85 LYS A O 1
ATOM 650 N N . VAL A 1 86 ? 52.440 -20.677 -17.409 1.00 65.00 86 VAL A N 1
ATOM 651 C CA . VAL A 1 86 ? 53.322 -19.762 -16.693 1.00 65.00 86 VAL A CA 1
ATOM 652 C C . VAL A 1 86 ? 54.386 -20.641 -16.052 1.00 65.00 86 VAL A C 1
ATOM 654 O O . VAL A 1 86 ? 54.151 -21.224 -14.994 1.00 65.00 86 VAL A O 1
ATOM 657 N N . ASP A 1 87 ? 55.526 -20.785 -16.722 1.00 61.03 87 ASP A N 1
ATOM 658 C CA . ASP A 1 87 ? 56.724 -21.325 -16.089 1.00 61.03 87 ASP A CA 1
ATOM 659 C C . ASP A 1 87 ? 57.201 -20.264 -15.094 1.00 61.03 87 ASP A C 1
ATOM 661 O O . ASP A 1 87 ? 57.800 -19.250 -15.445 1.00 61.03 87 ASP A O 1
ATOM 665 N N . ASN A 1 88 ? 56.795 -20.436 -13.837 1.00 60.03 88 ASN A N 1
ATOM 666 C CA . ASN A 1 88 ? 57.216 -19.570 -12.750 1.00 60.03 88 ASN A CA 1
ATOM 667 C C . ASN A 1 88 ? 58.632 -20.006 -12.362 1.00 60.03 88 ASN A C 1
ATOM 669 O O . ASN A 1 88 ? 58.807 -20.855 -11.483 1.00 60.03 88 ASN A O 1
ATOM 673 N N . ASP A 1 89 ? 59.635 -19.438 -13.032 1.00 60.75 89 ASP A N 1
ATOM 674 C CA . ASP A 1 89 ? 61.028 -19.522 -12.603 1.00 60.75 89 ASP A CA 1
ATOM 675 C C . ASP A 1 89 ? 61.165 -18.785 -11.267 1.00 60.75 89 ASP A C 1
ATOM 677 O O . ASP A 1 89 ? 61.471 -17.598 -11.173 1.00 60.75 89 ASP A O 1
ATOM 681 N N . ARG A 1 90 ? 60.896 -19.516 -10.182 1.00 60.06 90 ARG A N 1
ATOM 682 C CA . ARG A 1 90 ? 61.258 -19.134 -8.818 1.00 60.06 90 ARG A CA 1
ATOM 683 C C . ARG A 1 90 ? 62.777 -19.258 -8.678 1.00 60.06 90 ARG A C 1
ATOM 685 O O . ARG A 1 90 ? 63.284 -20.173 -8.037 1.00 60.06 90 ARG A O 1
ATOM 692 N N . THR A 1 91 ? 63.510 -18.336 -9.290 1.00 59.28 91 THR A N 1
ATOM 693 C CA . THR A 1 91 ? 64.942 -18.146 -9.048 1.00 59.28 91 THR A CA 1
ATOM 694 C C . THR A 1 91 ? 65.266 -16.664 -8.876 1.00 59.28 91 THR A C 1
ATOM 696 O O . THR A 1 91 ? 65.297 -15.903 -9.833 1.00 59.28 91 THR A O 1
ATOM 699 N N . GLY A 1 92 ? 65.565 -16.289 -7.627 1.00 51.34 92 GLY A N 1
ATOM 700 C CA . GLY A 1 92 ? 66.225 -15.033 -7.247 1.00 51.34 92 GLY A CA 1
ATOM 701 C C . GLY A 1 92 ? 65.279 -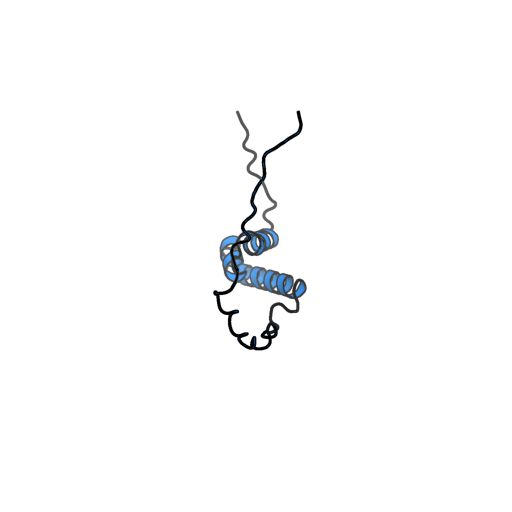13.834 -7.097 1.00 51.34 92 GLY A C 1
ATOM 702 O O . GLY A 1 92 ? 64.389 -13.636 -7.905 1.00 51.34 92 GLY A O 1
ATOM 703 N N . ALA A 1 93 ? 65.388 -12.990 -6.075 1.00 48.75 93 ALA A N 1
ATOM 704 C CA . ALA A 1 93 ? 66.581 -12.635 -5.321 1.00 48.75 93 ALA A CA 1
ATOM 705 C C . ALA A 1 93 ? 66.330 -12.643 -3.804 1.00 48.75 93 ALA A C 1
ATOM 707 O O . ALA A 1 93 ? 65.262 -12.241 -3.335 1.00 48.75 93 ALA A O 1
ATOM 708 N N . GLY A 1 94 ? 67.332 -13.141 -3.076 1.00 45.19 94 GLY A N 1
ATOM 709 C CA . GLY A 1 94 ? 67.592 -12.730 -1.698 1.00 45.19 94 GLY A CA 1
ATOM 710 C C . GLY A 1 94 ? 68.369 -11.423 -1.642 1.00 45.19 94 GLY A C 1
ATOM 711 O O . GLY A 1 94 ? 68.685 -10.873 -2.723 1.00 45.19 94 GLY A O 1
#

Radius of gyration: 29.55 Å; chains: 1; bounding box: 84×35×69 Å

Foldseek 3Di:
DDPPPPPPDPLPLLVQLLCCCVVVVDQSLVSLCVSPVDNVRSVVSNVVNVVVVCVVPVCPPPDDDDPPPPPPDPDDPPPDPDPDPPPPPPDDDD

Secondary structure (DSSP, 8-state):
------------HHHHHHHHHHHH---HHHHHHHHHSSHHHHHHHHHHHHHHHHHH-TTTTSPPPPPPP---PPPP-TT---------------

pLDDT: mean 75.41, std 15.39, range [43.22, 93.12]

Sequence (94 aa):
MSENKGLKRPLDKPAEVAFLTEEFGIPAIKAAALVSQNPQVAERLAEGEMRRQHARDPLAGDPVPQPPKQDTYPAPAFGSIKPIKVDNDRTGAG

Organism: NCBI:txid429728